Protein AF-A0A8J1MTG8-F1 (afdb_monomer_lite)

Foldseek 3Di:
DDDDDDPVNVVVVVVVVPDDPVVVVVVVVVVPPDDPPDDCPVVVVVVVVVVVVVVVVVVPDDPVVVCVVVVVVVDPDDPPD

Secondary structure (DSSP, 8-state):
------HHHHHHHHHHHTS-HHHHHHHHHHHHSPP--S-THHHHHHHHHHHHHHHHHHHHS-HHHHHHHHHHHT---SS--

Radius of gyration: 28.51 Å; chains: 1; bounding box: 61×36×65 Å

Structure (mmCIF, N/CA/C/O backbone):
data_AF-A0A8J1MTG8-F1
#
_entry.id   AF-A0A8J1MTG8-F1
#
loop_
_atom_site.group_PDB
_atom_site.id
_atom_site.type_symbol
_atom_site.label_atom_id
_atom_site.label_alt_id
_atom_site.label_comp_id
_atom_site.label_asym_id
_atom_site.label_entity_id
_atom_site.label_seq_id
_atom_site.pdbx_PDB_ins_code
_atom_site.Cartn_x
_atom_site.Cartn_y
_atom_site.Cartn_z
_atom_site.occupancy
_atom_site.B_iso_or_equiv
_atom_site.auth_seq_id
_atom_site.auth_comp_id
_atom_site.auth_asym_id
_atom_site.auth_atom_id
_atom_site.pdbx_PDB_model_num
ATOM 1 N N . MET A 1 1 ? 21.389 16.427 -38.369 1.00 68.12 1 MET A N 1
ATOM 2 C CA . MET A 1 1 ? 22.176 15.449 -37.587 1.00 68.12 1 MET A CA 1
ATOM 3 C C . MET A 1 1 ? 21.213 14.361 -37.133 1.00 68.12 1 MET A C 1
ATOM 5 O O . MET A 1 1 ? 20.097 14.725 -36.790 1.00 68.12 1 MET A O 1
ATOM 9 N N . MET A 1 2 ? 21.580 13.076 -37.218 1.00 74.56 2 MET A N 1
ATOM 10 C CA . MET A 1 2 ? 20.800 11.990 -36.600 1.00 74.56 2 MET A CA 1
ATOM 11 C C . MET A 1 2 ? 21.250 11.830 -35.151 1.00 74.56 2 MET A C 1
ATOM 13 O O . MET A 1 2 ? 22.445 11.911 -34.877 1.00 74.56 2 MET A O 1
ATOM 17 N N . GLU A 1 3 ? 20.304 11.611 -34.247 1.00 79.56 3 GLU A N 1
ATOM 18 C CA . GLU A 1 3 ? 20.607 11.246 -32.867 1.00 79.56 3 GLU A CA 1
ATOM 19 C C . GLU A 1 3 ? 21.003 9.766 -32.818 1.00 79.56 3 GLU A C 1
ATOM 21 O O . GLU A 1 3 ? 20.263 8.900 -33.285 1.00 79.56 3 GLU A O 1
ATOM 26 N N . GLU A 1 4 ? 22.188 9.472 -32.283 1.00 82.75 4 GLU A N 1
ATOM 27 C CA . GLU A 1 4 ? 22.620 8.097 -32.035 1.00 82.75 4 GLU A CA 1
ATOM 28 C C . GLU A 1 4 ? 22.021 7.619 -30.708 1.00 82.75 4 GLU A C 1
ATOM 30 O O . GLU A 1 4 ? 22.344 8.139 -29.639 1.00 82.75 4 GLU A O 1
ATOM 35 N N . ILE A 1 5 ? 21.134 6.624 -30.770 1.00 84.50 5 ILE A N 1
ATOM 36 C CA . ILE A 1 5 ? 20.565 5.973 -29.585 1.00 84.50 5 ILE A CA 1
ATOM 37 C C . ILE A 1 5 ? 21.380 4.712 -29.307 1.00 84.50 5 ILE A C 1
ATOM 39 O O . ILE A 1 5 ? 21.618 3.903 -30.206 1.00 84.50 5 ILE A O 1
ATOM 43 N N . SER A 1 6 ? 21.809 4.524 -28.058 1.00 92.62 6 SER A N 1
ATOM 44 C CA . SER A 1 6 ? 22.551 3.319 -27.686 1.00 92.62 6 SER A CA 1
ATOM 45 C C . SER A 1 6 ? 21.657 2.076 -27.742 1.00 92.62 6 SER A C 1
ATOM 47 O O . SER A 1 6 ? 20.471 2.116 -27.405 1.00 92.62 6 SER A O 1
ATOM 49 N N . ILE A 1 7 ? 22.244 0.941 -28.127 1.00 90.56 7 ILE A N 1
ATOM 50 C CA . ILE A 1 7 ? 21.537 -0.347 -28.202 1.00 90.56 7 ILE A CA 1
ATOM 51 C C . ILE A 1 7 ? 20.924 -0.719 -26.844 1.00 90.56 7 ILE A C 1
ATOM 53 O O . ILE A 1 7 ? 19.808 -1.227 -26.797 1.00 90.56 7 ILE A O 1
ATOM 57 N N . SER A 1 8 ? 21.615 -0.426 -25.738 1.00 90.88 8 SER A N 1
ATOM 58 C CA . SER A 1 8 ? 21.104 -0.685 -24.389 1.00 90.88 8 SER A CA 1
ATOM 59 C C . SER A 1 8 ? 19.876 0.161 -24.063 1.00 90.88 8 SER A C 1
ATOM 61 O O . SER A 1 8 ? 18.899 -0.373 -23.559 1.00 90.88 8 SER A O 1
ATOM 63 N N . MET A 1 9 ? 19.872 1.450 -24.419 1.00 92.25 9 MET A N 1
ATOM 64 C CA . MET A 1 9 ? 18.699 2.307 -24.214 1.00 92.25 9 MET A CA 1
ATOM 65 C C . MET A 1 9 ? 17.497 1.843 -25.041 1.00 92.25 9 MET A C 1
ATOM 67 O O . MET A 1 9 ? 16.374 1.844 -24.542 1.00 92.25 9 MET A O 1
ATOM 71 N N . ALA A 1 10 ? 17.726 1.418 -26.287 1.00 89.38 10 ALA A N 1
ATOM 72 C CA . ALA A 1 10 ? 16.672 0.856 -27.129 1.00 89.38 10 ALA A CA 1
ATOM 73 C C . ALA A 1 10 ? 16.114 -0.456 -26.545 1.00 89.38 10 ALA A C 1
ATOM 75 O O . ALA A 1 10 ? 14.903 -0.676 -26.555 1.00 89.38 10 ALA A O 1
ATOM 76 N N . TYR A 1 11 ? 16.990 -1.304 -26.000 1.00 91.81 11 TYR A N 1
ATOM 77 C CA . TYR A 1 11 ? 16.607 -2.550 -25.341 1.00 91.81 11 TYR A CA 1
ATOM 78 C C . TYR A 1 11 ? 15.800 -2.306 -24.060 1.00 91.81 11 TYR A C 1
ATOM 80 O O . TYR A 1 11 ? 14.736 -2.900 -23.886 1.00 91.81 11 TYR A O 1
ATOM 88 N N . ASP A 1 12 ? 16.255 -1.395 -23.200 1.00 91.88 12 ASP A N 1
ATOM 89 C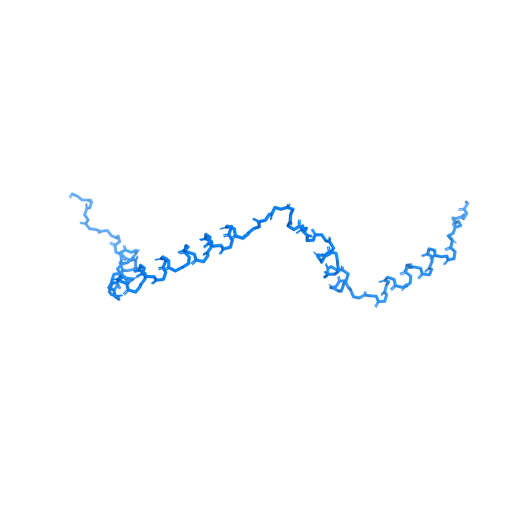 CA . ASP A 1 12 ? 15.576 -1.062 -21.948 1.00 91.88 12 ASP A CA 1
ATOM 90 C C . ASP A 1 12 ? 14.194 -0.458 -22.217 1.00 91.88 12 ASP A C 1
ATOM 92 O O . ASP A 1 12 ? 13.212 -0.885 -21.614 1.00 91.88 12 ASP A O 1
ATOM 96 N N . ALA A 1 13 ? 14.072 0.472 -23.169 1.00 89.12 13 ALA A N 1
ATOM 97 C CA . ALA A 1 13 ? 12.785 1.059 -23.547 1.00 89.12 13 ALA A CA 1
ATOM 98 C C . ALA A 1 13 ? 11.783 0.002 -24.043 1.00 89.12 13 ALA A C 1
ATOM 100 O O . ALA A 1 13 ? 10.600 0.041 -23.694 1.00 89.12 13 ALA A O 1
ATOM 101 N N . HIS A 1 14 ? 12.259 -0.973 -24.821 1.00 89.81 14 HIS A N 1
ATOM 102 C CA . HIS A 1 14 ? 11.442 -2.094 -25.275 1.00 89.81 14 HIS A CA 1
ATOM 103 C C . HIS A 1 14 ? 11.021 -3.005 -24.114 1.00 89.81 14 HIS A C 1
ATOM 105 O O . HIS A 1 14 ? 9.864 -3.414 -24.051 1.00 89.81 14 HIS A O 1
ATOM 111 N N . LEU A 1 15 ? 11.926 -3.282 -23.171 1.00 88.56 15 LEU A N 1
ATOM 112 C CA . LEU A 1 15 ? 11.620 -4.052 -21.967 1.00 88.56 15 LEU A CA 1
ATOM 113 C C . LEU A 1 15 ? 10.585 -3.337 -21.083 1.00 88.56 15 LEU A C 1
ATOM 115 O O . LEU A 1 15 ? 9.637 -3.972 -20.629 1.00 88.56 15 LEU A O 1
ATOM 119 N N . PHE A 1 16 ? 10.720 -2.022 -20.883 1.00 86.31 16 PHE A N 1
ATOM 120 C CA . PHE A 1 16 ? 9.751 -1.214 -20.136 1.00 86.31 16 PHE A CA 1
ATOM 121 C C . PHE A 1 16 ? 8.379 -1.176 -20.807 1.00 86.31 16 PHE A C 1
ATOM 123 O O . PHE A 1 16 ? 7.374 -1.255 -20.115 1.00 86.31 16 PHE A O 1
ATOM 130 N N . SER A 1 17 ? 8.329 -1.135 -22.140 1.00 86.12 17 SER A N 1
ATOM 131 C CA . SER A 1 17 ? 7.065 -1.126 -22.892 1.00 86.12 17 SER A CA 1
ATOM 132 C C . SER A 1 17 ? 6.273 -2.437 -22.783 1.00 86.12 17 SER A C 1
ATOM 134 O O . SER A 1 17 ? 5.086 -2.461 -23.092 1.00 86.12 17 SER A O 1
ATOM 136 N N . GLN A 1 18 ? 6.916 -3.539 -22.378 1.00 86.75 18 GLN A N 1
ATOM 137 C CA . GLN A 1 18 ? 6.250 -4.827 -22.138 1.00 86.75 18 GLN A CA 1
ATOM 138 C C . GLN A 1 18 ? 5.681 -4.957 -20.722 1.00 86.75 18 GLN A C 1
ATOM 140 O O . GLN A 1 18 ? 4.886 -5.862 -20.465 1.00 86.75 18 GLN A O 1
ATOM 145 N N . LEU A 1 19 ? 6.112 -4.102 -19.795 1.00 86.00 19 LEU A N 1
ATOM 146 C CA . LEU A 1 19 ? 5.62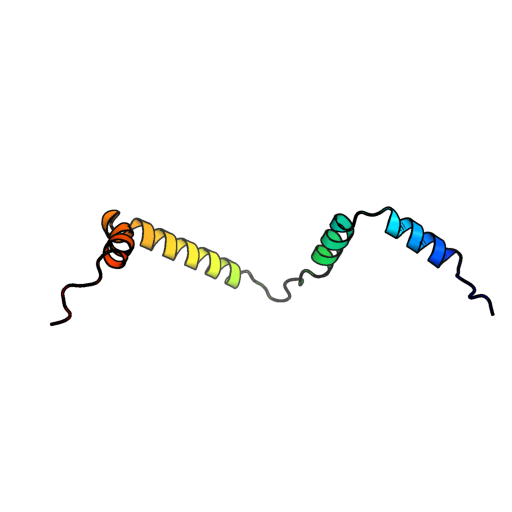7 -4.108 -18.422 1.00 86.00 19 LEU A CA 1
ATOM 147 C C . LEU A 1 19 ? 4.307 -3.343 -18.338 1.00 86.00 19 LEU A C 1
ATOM 149 O O . LEU A 1 19 ? 4.119 -2.336 -19.016 1.00 86.00 19 LEU A O 1
ATOM 153 N N . SER A 1 20 ? 3.397 -3.813 -17.486 1.00 86.69 20 SER A N 1
ATOM 154 C CA . SER A 1 20 ? 2.185 -3.055 -17.191 1.00 86.69 20 SER A CA 1
ATOM 155 C C . SER A 1 20 ? 2.512 -1.873 -16.274 1.00 86.69 20 SER A C 1
ATOM 157 O O . SER A 1 20 ? 3.344 -1.989 -15.369 1.00 86.69 20 SER A O 1
ATOM 159 N N . ASP A 1 21 ? 1.836 -0.741 -16.481 1.00 87.75 21 ASP A N 1
ATOM 160 C CA . ASP A 1 21 ? 2.005 0.446 -15.635 1.00 87.75 21 ASP A CA 1
ATOM 161 C C . ASP A 1 21 ? 1.686 0.140 -14.165 1.00 87.75 21 ASP A C 1
ATOM 163 O O . ASP A 1 21 ? 2.370 0.621 -13.263 1.00 87.75 21 ASP A O 1
ATOM 167 N N . GLU A 1 22 ? 0.709 -0.734 -13.915 1.00 87.19 22 GLU A N 1
ATOM 168 C CA . GLU A 1 22 ? 0.333 -1.172 -12.569 1.00 87.19 22 GLU A CA 1
ATOM 169 C C . GLU A 1 22 ? 1.472 -1.913 -11.859 1.00 87.19 22 GLU A C 1
ATOM 171 O O . GLU A 1 22 ? 1.752 -1.650 -10.688 1.00 87.19 22 GLU A O 1
ATOM 176 N N . ASP A 1 23 ? 2.194 -2.788 -12.566 1.00 87.62 23 ASP A N 1
ATOM 177 C CA . ASP A 1 23 ? 3.342 -3.505 -12.000 1.00 87.62 23 ASP A CA 1
ATOM 178 C C . ASP A 1 23 ? 4.514 -2.560 -11.701 1.00 87.62 23 ASP A C 1
ATOM 180 O O . ASP A 1 23 ? 5.238 -2.740 -10.713 1.00 87.62 23 ASP A O 1
ATOM 184 N N . ILE A 1 24 ? 4.712 -1.543 -12.545 1.00 90.19 24 ILE A N 1
ATOM 185 C CA . ILE A 1 24 ? 5.731 -0.506 -12.345 1.00 90.19 24 ILE A CA 1
ATOM 186 C C . ILE A 1 24 ? 5.376 0.329 -11.112 1.00 90.19 24 ILE A C 1
ATOM 188 O O . ILE A 1 24 ? 6.210 0.497 -10.216 1.00 90.19 24 ILE A O 1
ATOM 192 N N . LEU A 1 25 ? 4.135 0.809 -11.028 1.00 91.25 25 LEU A N 1
ATOM 193 C CA . LEU A 1 25 ? 3.639 1.598 -9.903 1.00 91.25 25 LEU A CA 1
ATOM 194 C C . LEU A 1 25 ? 3.696 0.802 -8.597 1.00 91.25 25 LEU A C 1
ATOM 196 O O . LEU A 1 25 ? 4.178 1.324 -7.591 1.00 91.25 25 LEU A O 1
ATOM 200 N N . ALA A 1 26 ? 3.301 -0.473 -8.607 1.00 90.12 26 ALA A N 1
ATOM 201 C CA . ALA A 1 26 ? 3.374 -1.346 -7.439 1.00 90.12 26 ALA A CA 1
ATOM 202 C C . ALA A 1 26 ? 4.812 -1.487 -6.914 1.00 90.12 26 ALA A C 1
ATOM 204 O O . ALA A 1 26 ? 5.050 -1.328 -5.712 1.00 90.12 26 ALA A O 1
ATOM 205 N N . LYS A 1 27 ? 5.788 -1.705 -7.806 1.00 90.19 27 LYS A N 1
ATOM 206 C CA . LYS A 1 27 ? 7.212 -1.785 -7.441 1.00 90.19 27 LYS A CA 1
ATOM 207 C C . LYS A 1 27 ? 7.752 -0.457 -6.916 1.00 90.19 27 LYS A C 1
ATOM 209 O O . LYS A 1 27 ? 8.475 -0.445 -5.923 1.00 90.19 27 LYS A O 1
ATOM 214 N N . LEU A 1 28 ? 7.389 0.671 -7.526 1.00 91.81 28 LEU A N 1
ATOM 215 C CA . LEU A 1 28 ? 7.797 1.998 -7.047 1.00 91.81 28 LEU A CA 1
ATOM 216 C C . LEU A 1 28 ? 7.214 2.311 -5.663 1.00 91.81 28 LEU A C 1
ATOM 218 O O . LEU A 1 28 ? 7.914 2.829 -4.790 1.00 91.81 28 LEU A O 1
ATOM 222 N N . VAL A 1 29 ? 5.951 1.955 -5.427 1.00 91.56 29 VAL A N 1
ATOM 223 C CA . VAL A 1 29 ? 5.311 2.060 -4.110 1.00 91.56 29 VAL A CA 1
ATOM 224 C C . VAL A 1 29 ? 6.033 1.181 -3.094 1.00 91.56 29 VAL A C 1
ATOM 226 O O . VAL A 1 29 ? 6.277 1.609 -1.972 1.00 91.56 29 VAL A O 1
ATOM 229 N N . GLU A 1 30 ? 6.416 -0.037 -3.461 1.00 90.44 30 GLU A N 1
ATOM 230 C CA . GLU A 1 30 ? 7.173 -0.922 -2.578 1.00 90.44 30 GLU A CA 1
ATOM 231 C C . GLU A 1 30 ? 8.543 -0.343 -2.199 1.00 90.44 30 GLU A C 1
ATOM 233 O O . GLU A 1 30 ? 8.891 -0.325 -1.018 1.00 90.44 30 GLU A O 1
ATOM 238 N N . ILE A 1 31 ? 9.284 0.191 -3.172 1.00 89.75 31 ILE A N 1
ATOM 239 C CA . ILE A 1 31 ? 10.615 0.782 -2.969 1.00 89.75 31 ILE A CA 1
ATOM 240 C C . ILE A 1 31 ? 10.535 2.084 -2.160 1.00 89.75 31 ILE A C 1
ATOM 242 O O . ILE A 1 31 ? 11.422 2.365 -1.353 1.00 89.75 31 ILE A O 1
ATOM 246 N N . SER A 1 32 ? 9.479 2.877 -2.357 1.00 90.81 32 SER A N 1
ATOM 247 C CA . SER A 1 32 ? 9.288 4.160 -1.668 1.00 90.81 32 SER A CA 1
ATOM 248 C C . SER A 1 32 ? 8.796 4.025 -0.227 1.00 90.81 32 SER A C 1
ATOM 250 O O . SER A 1 32 ? 8.854 5.004 0.523 1.00 90.81 32 SER A O 1
ATOM 252 N N . LYS A 1 33 ? 8.340 2.838 0.200 1.00 87.31 33 LYS A N 1
ATOM 253 C CA . LYS A 1 33 ? 7.884 2.630 1.579 1.00 87.31 33 LYS A CA 1
ATOM 254 C C . LYS A 1 33 ? 9.014 2.962 2.560 1.00 87.31 33 LYS A C 1
ATOM 256 O O . LYS A 1 33 ? 10.076 2.333 2.518 1.00 87.31 33 LYS A O 1
ATOM 261 N N . PRO A 1 34 ? 8.796 3.911 3.488 1.00 81.25 34 PRO A N 1
ATOM 262 C CA . PRO A 1 34 ? 9.814 4.269 4.455 1.00 81.25 34 PRO A CA 1
ATOM 263 C C . PRO A 1 34 ? 10.108 3.062 5.344 1.00 81.25 34 PRO A C 1
ATOM 265 O O . PRO A 1 34 ? 9.217 2.504 5.991 1.00 81.25 34 PRO A O 1
ATOM 268 N N . LYS A 1 35 ? 11.380 2.661 5.401 1.00 77.75 35 LYS A N 1
ATOM 269 C CA . LYS A 1 35 ? 11.831 1.687 6.396 1.00 77.75 35 LYS A CA 1
ATOM 270 C C . LYS A 1 35 ? 11.639 2.325 7.776 1.00 77.75 35 LYS A C 1
ATOM 272 O O . LYS A 1 35 ? 12.133 3.431 7.987 1.00 77.75 35 LYS A O 1
ATOM 277 N N . PRO A 1 36 ? 10.931 1.685 8.719 1.00 71.19 36 PRO A N 1
ATOM 278 C CA . PRO A 1 36 ? 10.732 2.260 10.043 1.00 71.19 36 PRO A CA 1
ATOM 279 C C . PRO A 1 36 ? 12.086 2.401 10.756 1.00 71.19 36 PRO A C 1
ATOM 281 O O . PRO A 1 36 ? 12.684 1.413 11.170 1.00 71.19 36 PRO A O 1
ATOM 284 N N . VAL A 1 37 ? 12.567 3.643 10.874 1.00 70.31 37 VAL A N 1
ATOM 285 C CA . VAL A 1 37 ? 13.881 3.998 11.453 1.00 70.31 37 VAL A CA 1
ATOM 286 C C . VAL A 1 37 ? 13.851 4.002 12.990 1.00 70.31 37 VAL A C 1
ATOM 288 O O . VAL A 1 37 ? 14.886 3.935 13.643 1.00 70.31 37 VAL A O 1
ATOM 291 N N . VAL A 1 38 ? 12.659 4.037 13.592 1.00 69.88 38 VAL A N 1
ATOM 292 C CA . VAL A 1 38 ? 12.466 4.091 15.048 1.00 69.88 38 VAL A CA 1
ATOM 293 C C . VAL A 1 38 ? 11.779 2.809 15.527 1.00 69.88 38 VAL A C 1
ATOM 295 O O . VAL A 1 38 ? 10.850 2.343 14.865 1.00 69.88 38 VAL A O 1
ATOM 298 N N . PRO A 1 39 ? 12.161 2.233 16.686 1.00 66.44 39 PRO A N 1
ATOM 299 C CA . PRO A 1 39 ? 11.443 1.115 17.289 1.00 66.44 39 PRO A CA 1
ATOM 300 C C . PRO A 1 39 ? 9.963 1.451 17.547 1.00 66.44 39 PRO A C 1
ATOM 302 O O . PRO A 1 39 ? 9.590 2.007 18.578 1.00 66.44 39 PRO A O 1
ATOM 305 N N . THR A 1 40 ? 9.076 1.054 16.635 1.00 64.50 40 THR A N 1
ATOM 306 C CA . THR A 1 40 ? 7.630 1.336 16.705 1.00 64.50 40 THR A CA 1
ATOM 307 C C . THR A 1 40 ? 6.872 0.425 17.672 1.00 64.50 40 THR A C 1
ATOM 309 O O . THR A 1 40 ? 5.644 0.437 17.702 1.00 64.50 40 THR A O 1
ATOM 312 N N . LYS A 1 41 ? 7.572 -0.353 18.514 1.00 63.22 41 LYS A N 1
ATOM 313 C CA . LYS A 1 41 ? 6.945 -1.241 19.511 1.00 63.22 41 LYS A CA 1
ATOM 314 C C . LYS A 1 41 ? 5.989 -0.482 20.438 1.00 63.22 41 LYS A C 1
ATOM 316 O O . LYS A 1 41 ? 4.941 -1.013 20.785 1.00 63.22 41 LYS A O 1
ATOM 321 N N . LYS A 1 42 ? 6.328 0.762 20.801 1.00 61.81 42 LYS A N 1
ATOM 322 C CA . LYS A 1 42 ? 5.443 1.630 21.592 1.00 61.81 42 LYS A CA 1
ATOM 323 C C . LYS A 1 42 ? 4.297 2.203 20.751 1.00 61.81 42 LYS A C 1
ATOM 325 O O . LYS A 1 42 ? 3.176 2.221 21.234 1.00 61.81 42 LYS A O 1
ATOM 330 N N . LEU A 1 43 ? 4.548 2.575 19.492 1.00 65.25 43 LEU A N 1
ATOM 331 C CA . LEU A 1 43 ? 3.527 3.126 18.589 1.00 65.25 43 LEU A CA 1
ATOM 332 C C . LEU A 1 43 ? 2.405 2.11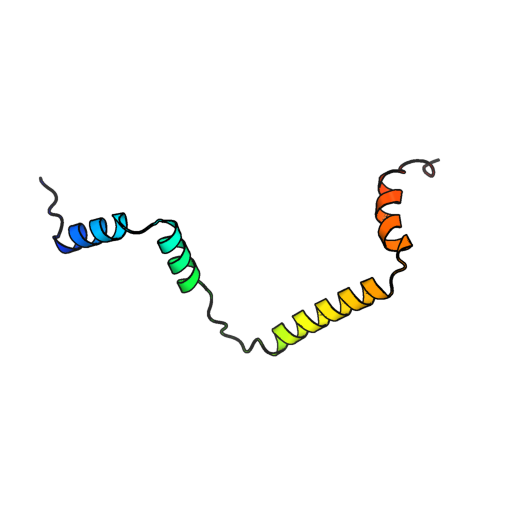3 18.305 1.00 65.25 43 LEU A C 1
ATOM 334 O O . LEU A 1 43 ? 1.234 2.411 18.500 1.00 65.25 43 LEU A O 1
ATOM 338 N N . LYS A 1 44 ? 2.775 0.868 17.979 1.00 70.81 44 LYS A N 1
ATOM 339 C CA . LYS A 1 44 ? 1.819 -0.231 17.765 1.00 70.81 44 LYS A CA 1
ATOM 340 C C . LYS A 1 44 ? 1.029 -0.585 19.025 1.00 70.81 44 LYS A C 1
ATOM 342 O O . LYS A 1 44 ? -0.093 -1.071 18.928 1.00 70.81 44 LYS A O 1
ATOM 347 N N . LYS A 1 45 ? 1.618 -0.384 20.211 1.00 77.38 45 LYS A N 1
ATOM 348 C CA . LYS A 1 45 ? 0.905 -0.549 21.483 1.00 77.38 45 LYS A CA 1
ATOM 349 C C . LYS A 1 45 ? -0.166 0.535 21.632 1.00 77.38 45 LYS A C 1
ATOM 351 O O . LYS A 1 45 ? -1.301 0.187 21.927 1.00 77.38 45 LYS A O 1
ATOM 356 N N . PHE A 1 46 ? 0.174 1.797 21.368 1.00 75.94 46 PHE A N 1
ATOM 357 C CA . PHE A 1 46 ? -0.779 2.909 21.431 1.00 75.94 46 PHE A CA 1
ATOM 358 C C . PHE A 1 46 ? -1.926 2.766 20.426 1.00 75.94 46 PHE A C 1
ATOM 360 O O . PHE A 1 46 ? -3.073 2.983 20.796 1.00 75.94 46 PHE A O 1
ATOM 367 N N . GLU A 1 47 ? -1.651 2.341 19.191 1.00 82.25 47 GLU A N 1
ATOM 368 C CA . GLU A 1 47 ? -2.703 2.078 18.195 1.00 82.25 47 GLU A CA 1
ATOM 369 C C . GLU A 1 47 ? -3.685 1.000 18.673 1.00 82.25 47 GLU A C 1
ATOM 371 O O . GLU A 1 47 ? -4.899 1.182 18.598 1.00 82.25 47 GLU A O 1
ATOM 376 N N . LYS A 1 48 ? -3.169 -0.108 19.221 1.00 83.62 48 LYS A N 1
ATOM 377 C CA . LYS A 1 48 ? -4.004 -1.185 19.772 1.00 83.62 48 LYS A CA 1
ATOM 378 C C . LYS A 1 48 ? -4.808 -0.739 20.992 1.00 83.62 48 LYS A C 1
ATOM 380 O O . LYS A 1 48 ? -5.978 -1.087 21.101 1.00 83.62 48 LYS A O 1
ATOM 385 N N . GLU A 1 49 ? -4.192 0.017 21.895 1.00 85.12 49 GLU A N 1
ATOM 386 C CA . GLU A 1 49 ? -4.839 0.533 23.104 1.00 85.12 49 GLU A CA 1
ATOM 387 C C . GLU A 1 49 ? -5.953 1.535 22.763 1.00 85.12 49 GLU A C 1
ATOM 389 O O . GLU A 1 49 ? -7.042 1.454 23.326 1.00 85.12 49 GLU A O 1
ATOM 394 N N . TYR A 1 50 ? -5.736 2.402 21.768 1.00 86.06 50 TYR A N 1
ATOM 395 C CA . TYR A 1 50 ? -6.753 3.329 21.270 1.00 86.06 50 TYR A CA 1
ATOM 396 C C . TYR A 1 50 ? -7.957 2.605 20.654 1.00 86.06 50 TYR 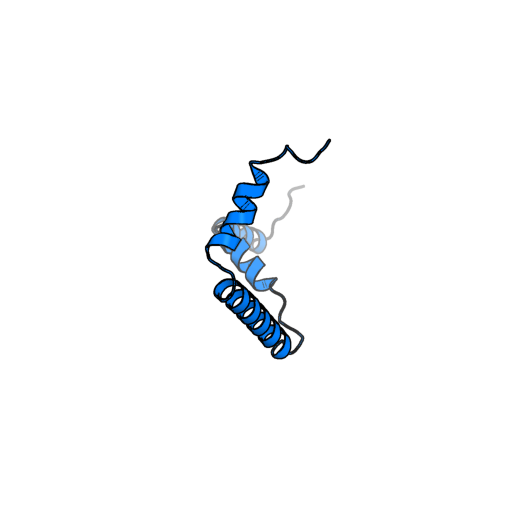A C 1
ATOM 398 O O . TYR A 1 50 ? -9.103 2.942 20.953 1.00 86.06 50 TYR A O 1
ATOM 406 N N . LEU A 1 51 ? -7.710 1.596 19.812 1.00 85.94 51 LEU A N 1
ATOM 407 C CA . LEU A 1 51 ? -8.776 0.797 19.203 1.00 85.94 51 LEU A CA 1
ATOM 408 C C . LEU A 1 51 ? -9.597 0.053 20.263 1.00 85.94 51 LEU A C 1
ATOM 410 O O . LEU A 1 51 ? -10.822 0.125 20.231 1.00 85.94 51 LEU A O 1
ATOM 414 N N . ALA A 1 52 ? -8.933 -0.578 21.237 1.00 86.75 52 ALA A N 1
ATOM 415 C CA . ALA A 1 52 ? -9.605 -1.270 22.337 1.00 86.75 52 ALA A CA 1
ATOM 416 C C . ALA A 1 52 ? -10.437 -0.312 23.210 1.00 86.75 52 ALA A C 1
ATOM 418 O O . ALA A 1 52 ? -11.557 -0.639 23.599 1.00 86.75 52 ALA A O 1
ATOM 419 N N . MET A 1 53 ? -9.927 0.894 23.487 1.00 86.75 53 MET A N 1
ATOM 420 C CA . MET A 1 53 ? -10.675 1.927 24.209 1.00 86.75 53 MET A CA 1
ATOM 421 C C . MET A 1 53 ? -11.933 2.351 23.439 1.00 86.75 53 MET A C 1
ATOM 423 O O . MET A 1 53 ? -13.007 2.432 24.031 1.00 86.75 53 MET A O 1
ATOM 427 N N . ARG A 1 54 ? -11.819 2.591 22.125 1.00 84.44 54 ARG A N 1
ATOM 428 C CA . ARG A 1 54 ? -12.954 2.964 21.266 1.00 84.44 54 ARG A CA 1
ATOM 429 C C . ARG A 1 54 ? -14.015 1.862 21.220 1.00 84.44 54 ARG A C 1
ATOM 431 O O . ARG A 1 54 ? -15.201 2.157 21.311 1.00 84.44 54 ARG A O 1
ATOM 438 N N . GLU A 1 55 ? -13.601 0.605 21.090 1.00 83.00 55 GLU A N 1
ATOM 439 C CA . GLU A 1 55 ? -14.514 -0.542 21.076 1.00 83.00 55 GLU A CA 1
ATOM 440 C C . GLU A 1 55 ? -15.235 -0.718 22.421 1.00 83.00 55 GLU A C 1
ATOM 442 O O . GLU A 1 55 ? -16.442 -0.942 22.448 1.00 83.00 55 GLU A O 1
ATOM 447 N N . SER A 1 56 ? -14.527 -0.530 23.537 1.00 82.94 56 SER A N 1
ATOM 448 C CA . SER A 1 56 ? -15.116 -0.564 24.882 1.00 82.94 56 SER A CA 1
ATOM 449 C C . SER A 1 56 ? -16.155 0.544 25.091 1.00 82.94 56 SER A C 1
ATOM 451 O O . SER A 1 56 ? -17.240 0.273 25.603 1.00 82.94 56 SER A O 1
ATOM 453 N N . GLN A 1 57 ? -15.873 1.772 24.633 1.00 77.69 57 GLN A N 1
ATOM 454 C CA . GLN A 1 57 ? -16.851 2.869 24.658 1.00 77.69 57 GLN A CA 1
ATOM 455 C C . GLN A 1 57 ? -18.107 2.508 23.851 1.00 77.69 57 GLN A C 1
ATOM 457 O O . GLN A 1 57 ? -19.214 2.608 24.367 1.00 77.69 57 GLN A O 1
ATOM 462 N N . LEU A 1 58 ? -17.940 1.968 22.640 1.00 71.25 58 LEU A N 1
ATOM 463 C CA . LEU A 1 58 ? -19.052 1.505 21.800 1.00 71.25 58 LEU A CA 1
ATOM 464 C C . LEU A 1 58 ? -19.875 0.375 22.440 1.00 71.25 58 LEU A C 1
ATOM 466 O O . LEU A 1 58 ? -21.075 0.282 22.193 1.00 71.25 58 LEU A O 1
ATOM 470 N N . GLN A 1 59 ? -19.264 -0.510 23.226 1.00 72.62 59 GLN A N 1
ATOM 471 C CA . GLN A 1 59 ? -19.996 -1.563 23.939 1.00 72.62 59 GLN A CA 1
ATOM 472 C C . GLN A 1 59 ? -20.764 -1.030 25.155 1.00 72.62 59 GLN A C 1
ATOM 474 O O . GLN A 1 59 ? -21.815 -1.579 25.479 1.00 72.62 59 GLN A O 1
ATOM 479 N N . GLN A 1 60 ? -20.255 0.014 25.817 1.00 67.81 60 GLN A N 1
ATOM 480 C CA . GLN A 1 60 ? -20.906 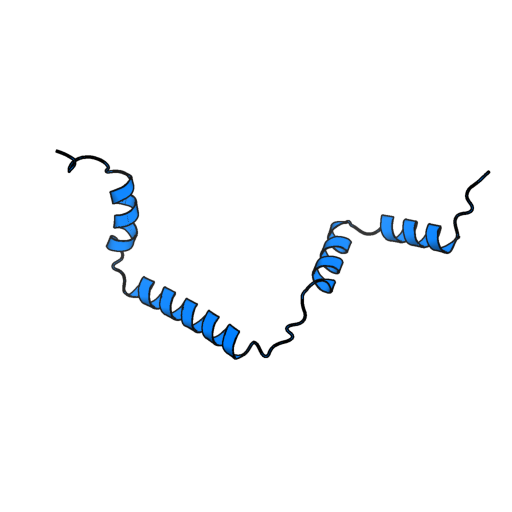0.638 26.975 1.00 67.81 60 GLN A CA 1
ATOM 481 C C . GLN A 1 60 ? -22.023 1.615 26.590 1.00 67.81 60 GLN A C 1
ATOM 483 O O . GLN A 1 60 ? -22.947 1.807 27.376 1.00 67.81 60 GLN A O 1
ATOM 488 N N . GLU A 1 61 ? -21.964 2.216 25.401 1.00 62.94 61 GLU A N 1
ATOM 489 C CA . GLU A 1 61 ? -23.031 3.082 24.895 1.00 62.94 61 GLU A CA 1
ATOM 490 C C . GLU A 1 61 ? -24.337 2.302 24.665 1.00 62.94 61 GLU A C 1
ATOM 492 O O . GLU A 1 61 ? -24.357 1.220 24.066 1.00 62.94 61 GLU A O 1
ATOM 497 N N . ASP A 1 62 ? -25.461 2.877 25.100 1.00 70.19 62 ASP A N 1
ATOM 498 C CA . ASP A 1 62 ? -26.792 2.322 24.851 1.00 70.19 62 ASP A CA 1
ATOM 499 C C . ASP A 1 62 ? -27.035 2.245 23.324 1.00 70.19 62 ASP A C 1
ATOM 501 O O . ASP A 1 62 ? -26.777 3.215 22.601 1.00 70.19 62 ASP A O 1
ATOM 505 N N . PRO A 1 63 ? -27.519 1.108 2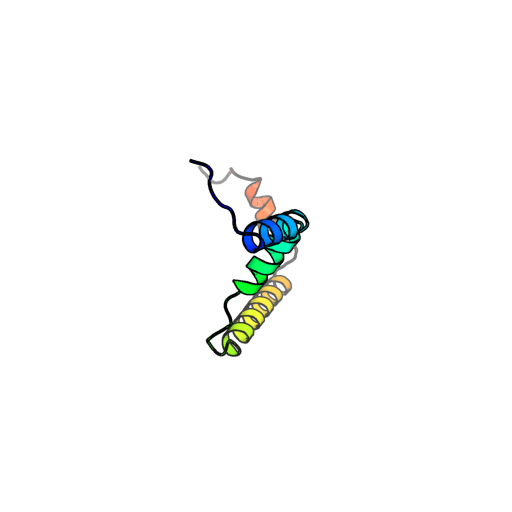2.776 1.00 67.56 63 PRO A N 1
ATOM 506 C CA . PRO A 1 63 ? -27.986 1.013 21.391 1.00 67.56 63 PRO A CA 1
ATOM 507 C C . PRO A 1 63 ? -28.820 2.212 20.924 1.00 67.56 63 PRO A C 1
ATOM 509 O O . PRO A 1 63 ? -28.657 2.643 19.788 1.00 67.56 63 PRO A O 1
ATOM 512 N N . ILE A 1 64 ? -29.654 2.784 21.794 1.00 67.56 64 ILE A N 1
ATOM 513 C CA . ILE A 1 64 ? -30.515 3.935 21.510 1.00 67.56 64 ILE A CA 1
ATOM 514 C C . ILE A 1 64 ? -29.700 5.227 21.368 1.00 67.56 64 ILE A C 1
ATOM 516 O O . ILE A 1 64 ? -30.001 6.040 20.494 1.00 67.56 64 ILE A O 1
ATOM 520 N N . GLU A 1 65 ? -28.650 5.433 22.167 1.00 66.62 65 GLU A N 1
ATOM 521 C CA . GLU A 1 65 ? -27.812 6.641 22.095 1.00 66.62 65 GLU A CA 1
ATOM 522 C C . GLU A 1 65 ? -27.041 6.754 20.779 1.00 66.62 65 GLU A C 1
ATOM 524 O O . GLU A 1 65 ? -26.923 7.856 20.240 1.00 66.62 65 GLU A O 1
ATOM 529 N N . ARG A 1 66 ? -26.658 5.619 20.184 1.00 62.03 66 ARG A N 1
ATOM 530 C CA . ARG A 1 66 ? -26.071 5.564 18.834 1.00 62.03 66 ARG A CA 1
ATOM 531 C C . ARG A 1 66 ? -26.996 6.129 17.753 1.00 62.03 66 ARG A C 1
ATOM 533 O O . ARG A 1 66 ? -26.519 6.734 16.796 1.00 62.03 66 ARG A O 1
ATOM 540 N N . TYR A 1 67 ? -28.311 5.977 17.910 1.00 58.66 67 TYR A N 1
ATOM 541 C CA . TYR A 1 67 ? -29.306 6.496 16.964 1.00 58.66 67 TYR A CA 1
ATOM 542 C C . TYR A 1 67 ? -29.827 7.895 17.324 1.00 58.66 67 TYR A C 1
ATOM 544 O O . TYR A 1 67 ? -30.358 8.581 16.448 1.00 58.66 67 TYR A O 1
ATOM 552 N N . LYS A 1 68 ? -29.640 8.375 18.566 1.00 57.22 68 LYS A N 1
ATOM 553 C CA . LYS A 1 68 ? -30.036 9.743 18.961 1.00 57.22 68 LYS A CA 1
ATOM 554 C C . LYS A 1 68 ? -29.346 10.807 18.099 1.00 57.22 68 LYS A C 1
ATOM 556 O O . LYS A 1 68 ? -29.994 11.776 17.721 1.00 57.22 68 LYS A O 1
ATOM 561 N N . PHE A 1 69 ? -28.088 10.601 17.702 1.00 54.81 69 PHE A N 1
ATOM 562 C CA . PHE A 1 69 ? -27.374 11.521 16.801 1.00 54.81 69 PHE A CA 1
ATOM 563 C C . PHE A 1 69 ? -27.998 11.629 15.398 1.00 54.81 69 PHE A C 1
ATOM 565 O O . PHE A 1 69 ? -27.879 12.672 14.754 1.00 54.81 69 PHE A O 1
ATOM 572 N N . VAL A 1 70 ? -28.688 10.582 14.935 1.00 55.81 70 VAL A N 1
ATOM 573 C CA . VAL A 1 70 ? -29.363 10.560 13.628 1.00 55.81 70 VAL A CA 1
ATOM 574 C C . VAL A 1 70 ? -30.728 11.252 13.716 1.00 55.81 70 VAL A C 1
ATOM 576 O O . VAL A 1 70 ? -31.056 12.065 12.861 1.00 55.81 70 VAL A O 1
ATOM 579 N N . ILE A 1 71 ? -31.484 11.028 14.798 1.00 52.62 71 ILE A N 1
ATOM 580 C CA . ILE A 1 71 ? -32.822 11.624 14.988 1.00 52.62 71 ILE A CA 1
ATOM 581 C C . ILE A 1 71 ? -32.751 13.127 15.321 1.00 52.62 71 ILE A C 1
ATOM 583 O O . ILE A 1 71 ? -33.654 13.883 14.957 1.00 52.62 71 ILE A O 1
ATOM 587 N N . VAL A 1 72 ? -31.676 13.584 15.975 1.00 52.47 72 VAL A N 1
ATOM 588 C CA . VAL A 1 72 ? -31.462 15.011 16.285 1.00 52.47 72 VAL A CA 1
ATOM 589 C C . VAL A 1 72 ? -31.098 15.827 15.033 1.00 52.47 72 VAL A C 1
ATOM 591 O O . VAL A 1 72 ? -31.418 17.011 14.980 1.00 52.47 72 VAL A O 1
ATOM 594 N N . ASN A 1 73 ? -30.506 15.217 13.997 1.00 51.41 73 ASN A N 1
ATOM 595 C CA . ASN A 1 73 ? -30.176 15.921 12.748 1.00 51.41 73 ASN A CA 1
ATOM 596 C C . ASN A 1 73 ? -31.359 16.065 11.774 1.00 51.41 73 ASN A C 1
ATOM 598 O O . ASN A 1 73 ? -31.295 16.913 10.889 1.00 51.41 73 ASN A O 1
ATOM 602 N N . GLU A 1 74 ? -32.452 15.319 11.961 1.00 50.50 74 GLU A N 1
ATOM 603 C CA . GLU A 1 74 ? -33.690 15.508 11.183 1.00 50.50 74 GLU A CA 1
ATOM 604 C C . GLU A 1 74 ? -34.765 16.335 11.916 1.00 50.50 74 GLU A C 1
ATOM 606 O O . GLU A 1 74 ? -35.846 16.548 11.376 1.00 50.50 74 GLU A O 1
ATOM 611 N N . ASN A 1 75 ? -34.478 16.852 13.122 1.00 50.25 75 ASN A N 1
ATOM 612 C CA . ASN A 1 75 ? -35.425 17.649 13.920 1.00 50.25 75 ASN A CA 1
ATOM 613 C C . ASN A 1 75 ? -34.845 18.978 14.449 1.00 50.25 75 ASN A C 1
ATOM 615 O O . ASN A 1 75 ? -35.070 19.355 15.601 1.00 50.25 75 ASN A O 1
ATOM 619 N N . LEU A 1 76 ? -34.159 19.753 13.605 1.00 54.25 76 LEU A N 1
ATOM 620 C CA . LEU A 1 76 ? -34.299 21.214 13.721 1.00 54.25 76 LEU A CA 1
ATOM 621 C C . LEU A 1 76 ? -35.640 21.596 13.061 1.00 54.25 76 LEU A C 1
ATOM 623 O O . LEU A 1 76 ? -35.825 21.144 11.931 1.00 54.25 76 LEU A O 1
ATOM 627 N N . PRO A 1 77 ? -36.546 22.427 13.644 1.00 53.12 77 PRO A N 1
ATOM 628 C CA . PRO A 1 77 ? -36.388 23.345 14.794 1.00 53.12 77 PRO A CA 1
ATOM 629 C C . PRO A 1 77 ? -37.615 23.448 15.755 1.00 53.12 77 PRO A C 1
ATOM 631 O O . PRO A 1 77 ? -38.727 23.644 15.286 1.00 53.12 77 PRO A O 1
ATOM 634 N N . LEU A 1 78 ? -37.458 23.477 17.093 1.00 51.19 78 LEU A N 1
ATOM 635 C CA . LEU A 1 78 ? -38.553 23.972 17.978 1.00 51.19 78 LEU A CA 1
ATOM 636 C C . LEU A 1 78 ? -38.154 24.693 19.286 1.00 51.19 78 LEU A C 1
ATOM 638 O O . LEU A 1 78 ? -39.041 25.126 20.011 1.00 51.19 78 LEU A O 1
ATOM 642 N N . PHE A 1 79 ? -36.869 24.911 19.586 1.00 45.22 79 PHE A N 1
ATOM 643 C CA . PHE A 1 79 ? -36.462 25.636 20.811 1.00 45.22 79 PHE A CA 1
ATOM 644 C C . PHE A 1 79 ? -35.781 26.990 20.544 1.00 45.22 79 PHE A C 1
ATOM 646 O O . PHE A 1 79 ? -34.971 27.446 21.343 1.00 45.22 79 PHE A O 1
ATOM 653 N N . ALA A 1 80 ? -36.102 27.639 19.421 1.00 48.72 80 ALA A N 1
ATOM 654 C CA . ALA A 1 80 ? -35.632 28.988 19.089 1.00 48.72 80 ALA A CA 1
ATOM 655 C C . ALA A 1 80 ? -36.781 30.020 19.100 1.00 48.72 80 ALA A C 1
ATOM 657 O O . ALA A 1 80 ? -37.023 30.675 18.088 1.00 48.72 80 ALA A O 1
ATOM 658 N N . LEU A 1 81 ? -37.484 30.133 20.234 1.00 41.69 81 LEU A N 1
ATOM 659 C CA . LEU A 1 81 ? -38.277 31.297 20.663 1.00 41.69 81 LEU A CA 1
ATOM 660 C C . LEU A 1 81 ? -38.185 31.435 22.186 1.00 41.69 81 LEU A C 1
ATOM 662 O O . LEU A 1 81 ? -38.348 30.397 22.866 1.00 41.69 81 LEU A O 1
#

Sequence (81 aa):
MMEEISISMAYDAHLFSQLSDEDILAKLVEISKPKPVVPTKKLKKFEKEYLAMRESQLQQEDPIERYKFVIVNENLPLFAL

Organism: Xenopus laevis (NCBI:txid8355)

pLDDT: mean 75.57, std 14.38, range [41.69, 92.62]